Protein AF-A0A7C2FRS1-F1 (afdb_monomer)

Secondary structure (DSSP, 8-state):
-PPP--HHHHHHHHHHHHHHGGG-EEHHHHHHHHTSHHHHHHHHHHHHHTTS--EEEEE-TTS-EEEEE--SHHHHHHHHHHHHHHHHHHHHHHHHHHHHHHHHHHHSS-SSPPPPTTTTS-----

Organism: NCBI:txid540988

Nearest PDB structures (foldseek):
  5c8h-assembly1_A  TM=5.695E-01  e=7.398E-02  Homo sapiens
  2yr2-assembly1_A  TM=4.104E-0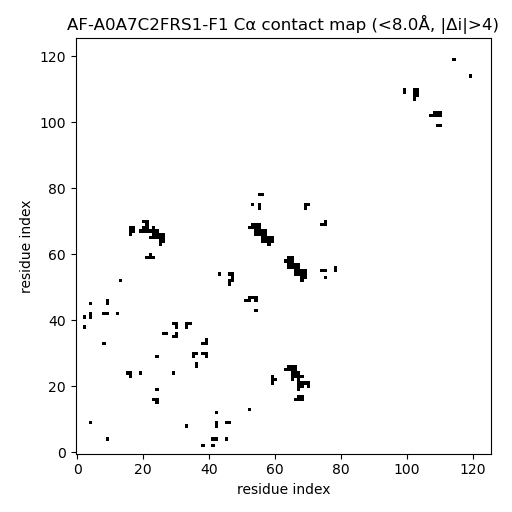1  e=4.996E-01  Sulfurisphaera tokodaii
  5e1z-assembly1_B  TM=4.053E-01  e=6.130E-01  Dehalococcoides mccartyi BTF08
  2fbh-assembly1_A  TM=3.808E-01  e=6.130E-01  Pseudomonas aeruginosa
  4aij-assembly1_B  TM=4.191E-01  e=2.749E+00  Yersinia pseudotuberculosis

Mean predicted aligned error: 7.7 Å

Foldseek 3Di:
DDDDDDVVNLVVQVVQQVVCAQQAAAQVRLQVVQVHNVRSVVSVVVCVVVVVALWAFDAHPVRGTHIHGDPDPVRSVVRVVVVVVVVVVVVVVVVVVVVQVVVCVPPVDGPDDDDPPPNPDDDDDD

Structure (mmCIF, N/CA/C/O backbone):
data_AF-A0A7C2FRS1-F1
#
_entry.id   AF-A0A7C2FRS1-F1
#
loop_
_atom_site.group_PDB
_atom_site.id
_atom_site.type_symbol
_atom_site.label_atom_id
_atom_site.label_alt_id
_atom_site.label_comp_id
_atom_site.label_asym_id
_atom_site.label_entity_id
_atom_site.label_seq_id
_atom_site.pdbx_PDB_ins_code
_atom_site.Cartn_x
_atom_site.Cartn_y
_atom_site.Cartn_z
_atom_site.occupancy
_atom_site.B_iso_or_equiv
_atom_site.auth_seq_id
_atom_site.auth_comp_id
_atom_site.auth_asym_id
_atom_site.auth_atom_id
_atom_site.pdbx_PDB_model_num
ATOM 1 N N . MET A 1 1 ? 2.226 -18.687 -5.343 1.00 54.72 1 MET A N 1
ATOM 2 C CA . MET A 1 1 ? 1.095 -18.997 -4.441 1.00 54.72 1 MET A CA 1
ATOM 3 C C . MET A 1 1 ? 0.353 -17.708 -4.107 1.00 54.72 1 MET A C 1
ATOM 5 O O . MET A 1 1 ? 0.986 -16.764 -3.637 1.00 54.72 1 MET A O 1
ATOM 9 N N . LYS A 1 2 ? -0.938 -17.621 -4.443 1.00 71.75 2 LYS A N 1
ATOM 10 C CA . LYS A 1 2 ? -1.804 -16.482 -4.101 1.00 71.75 2 LYS A CA 1
ATOM 11 C C . LYS A 1 2 ? -2.179 -16.623 -2.622 1.00 71.75 2 LYS A C 1
ATOM 13 O O . LYS A 1 2 ? -2.497 -17.726 -2.198 1.00 71.75 2 LYS A O 1
ATOM 18 N N . VAL A 1 3 ? -2.064 -15.557 -1.832 1.00 83.44 3 VAL A N 1
ATOM 19 C CA . VAL A 1 3 ? -2.518 -15.592 -0.433 1.00 83.44 3 VAL A CA 1
ATOM 20 C C . VAL A 1 3 ? -4.039 -15.480 -0.456 1.00 83.44 3 VAL A C 1
ATOM 22 O O . VAL A 1 3 ? -4.560 -14.493 -0.972 1.00 83.44 3 VAL A O 1
ATOM 25 N N . GLU A 1 4 ? -4.743 -16.488 0.051 1.00 88.81 4 GLU A N 1
ATOM 26 C CA . GLU A 1 4 ? -6.198 -16.433 0.200 1.00 88.81 4 GLU A CA 1
ATOM 27 C C . GLU A 1 4 ? -6.564 -15.677 1.478 1.00 88.81 4 GLU A C 1
ATOM 29 O O . GLU A 1 4 ? -6.102 -16.023 2.568 1.00 88.81 4 GLU A O 1
ATOM 34 N N . ILE A 1 5 ? -7.362 -14.619 1.324 1.00 94.38 5 ILE A N 1
ATOM 35 C CA . ILE A 1 5 ? -7.874 -13.787 2.416 1.00 94.38 5 ILE A CA 1
ATOM 36 C C . ILE A 1 5 ? -9.374 -14.048 2.538 1.00 94.38 5 ILE A C 1
ATOM 38 O O . ILE A 1 5 ? -10.126 -13.804 1.590 1.00 94.38 5 ILE A O 1
ATOM 42 N N . SER A 1 6 ? -9.794 -14.572 3.687 1.00 95.25 6 SER A N 1
ATOM 43 C CA . SER A 1 6 ? -11.197 -14.864 3.982 1.00 95.25 6 SER A CA 1
ATOM 44 C C . SER A 1 6 ? -11.947 -13.608 4.438 1.00 95.25 6 SER A C 1
ATOM 46 O O . SER A 1 6 ? -11.339 -12.620 4.851 1.00 95.25 6 SER A O 1
ATOM 48 N N . GLU A 1 7 ? -13.284 -13.637 4.425 1.00 95.81 7 GLU A N 1
ATOM 49 C CA . GLU A 1 7 ? -14.070 -12.563 5.053 1.00 95.81 7 GLU A CA 1
ATOM 50 C C . GLU A 1 7 ? -13.803 -12.442 6.557 1.00 95.81 7 GLU A C 1
ATOM 52 O O . GLU A 1 7 ? -13.818 -11.333 7.087 1.00 95.81 7 GLU A O 1
ATOM 57 N N . GLY A 1 8 ? -13.531 -13.561 7.238 1.00 96.25 8 GLY A N 1
ATOM 58 C CA . GLY A 1 8 ? -13.189 -13.566 8.660 1.00 96.25 8 GLY A CA 1
ATOM 59 C C . GLY A 1 8 ? -11.908 -12.781 8.942 1.00 96.25 8 GLY A C 1
ATOM 60 O O . GLY A 1 8 ? -11.886 -11.969 9.864 1.00 96.25 8 GLY A O 1
ATOM 61 N N . ASP A 1 9 ? -10.884 -12.940 8.096 1.00 96.00 9 ASP A N 1
ATOM 62 C CA . ASP A 1 9 ? -9.642 -12.160 8.192 1.00 96.00 9 ASP A CA 1
ATOM 63 C C . ASP A 1 9 ? -9.914 -10.656 8.036 1.00 96.00 9 ASP A C 1
ATOM 65 O O . ASP A 1 9 ? -9.378 -9.842 8.787 1.00 96.00 9 ASP A O 1
ATOM 69 N N . LEU A 1 10 ? -10.765 -10.281 7.071 1.00 97.06 10 LEU A N 1
ATOM 70 C CA . LEU A 1 10 ? -11.107 -8.881 6.806 1.00 97.06 10 LEU A CA 1
ATOM 71 C C . LEU A 1 10 ? -11.893 -8.257 7.962 1.00 97.06 10 LEU A C 1
ATOM 73 O O . LEU A 1 10 ? -11.589 -7.130 8.348 1.00 97.06 10 LEU A O 1
ATOM 77 N N . ARG A 1 11 ? -12.865 -8.980 8.537 1.00 97.31 11 ARG A N 1
ATOM 78 C CA . ARG A 1 11 ? -13.632 -8.514 9.705 1.00 97.31 11 ARG A CA 1
ATOM 79 C C . ARG A 1 11 ? -12.728 -8.334 10.921 1.00 97.31 11 ARG A C 1
ATOM 81 O O . ARG A 1 11 ? -12.722 -7.256 11.504 1.00 97.31 11 ARG A O 1
ATOM 88 N N . ALA A 1 12 ? -11.897 -9.328 11.234 1.00 96.88 12 ALA A N 1
ATOM 89 C CA . ALA A 1 12 ? -10.969 -9.251 12.360 1.00 96.88 12 ALA A CA 1
ATOM 90 C C . ALA A 1 12 ? -9.964 -8.094 12.208 1.00 96.88 12 ALA A C 1
ATOM 92 O O . ALA A 1 12 ? -9.663 -7.389 13.171 1.00 96.88 12 ALA A O 1
ATOM 93 N N . ALA A 1 13 ? -9.457 -7.866 10.992 1.00 96.94 13 ALA A N 1
ATOM 94 C CA . ALA A 1 13 ? -8.566 -6.746 10.710 1.00 96.94 13 ALA A CA 1
ATOM 95 C C . ALA A 1 13 ? -9.274 -5.390 10.828 1.00 96.94 13 ALA A C 1
ATOM 97 O O . ALA A 1 13 ? -8.719 -4.464 11.416 1.00 96.94 13 ALA A O 1
ATOM 98 N N . ALA A 1 14 ? -10.495 -5.274 10.302 1.00 96.81 14 ALA A N 1
ATOM 99 C CA . ALA A 1 14 ? -11.298 -4.061 10.405 1.00 96.81 14 ALA A CA 1
ATOM 100 C C . ALA A 1 14 ? -11.598 -3.705 11.869 1.00 96.81 14 ALA A C 1
ATOM 102 O O . ALA A 1 14 ? -11.361 -2.573 12.283 1.00 96.81 14 ALA A O 1
ATOM 103 N N . GLU A 1 15 ? -12.038 -4.679 12.668 1.00 96.94 15 GLU A N 1
ATOM 104 C CA . GLU A 1 15 ? -12.292 -4.505 14.102 1.00 96.94 15 GLU A CA 1
ATOM 105 C C . GLU A 1 15 ? -11.037 -4.058 14.856 1.00 96.94 15 GLU A C 1
ATOM 107 O O . GLU A 1 15 ? -11.095 -3.130 15.665 1.00 96.94 15 GLU A O 1
ATOM 112 N N . LEU A 1 16 ? -9.885 -4.672 14.568 1.00 96.56 16 LEU A N 1
ATOM 113 C CA . LEU A 1 16 ? -8.615 -4.291 15.179 1.00 96.56 16 LEU A CA 1
ATOM 114 C C . LEU A 1 16 ? -8.241 -2.836 14.866 1.00 96.56 16 LEU A C 1
ATOM 116 O O . LEU A 1 16 ? -7.869 -2.094 15.776 1.00 96.56 16 LEU A O 1
ATOM 120 N N . LEU A 1 17 ? -8.330 -2.435 13.596 1.00 96.12 17 LEU A N 1
ATOM 121 C CA . LEU A 1 17 ? -7.989 -1.081 13.158 1.00 96.12 17 LEU A CA 1
ATOM 122 C C . LEU A 1 17 ? -8.929 -0.042 13.781 1.00 96.12 17 LEU A C 1
ATOM 124 O O . LEU A 1 17 ? -8.463 0.967 14.306 1.00 96.12 17 LEU A O 1
ATOM 128 N N . LEU A 1 18 ? -10.237 -0.316 13.789 1.00 95.56 18 LEU A N 1
ATOM 129 C CA . LEU A 1 18 ? -11.236 0.558 14.407 1.00 95.56 18 LEU A CA 1
ATOM 130 C C . LEU A 1 18 ? -11.022 0.687 15.919 1.00 95.56 18 LEU A C 1
ATOM 132 O O . LEU A 1 18 ? -11.131 1.782 16.462 1.00 95.56 18 LEU A O 1
ATOM 136 N N . LYS A 1 19 ? -10.651 -0.405 16.600 1.00 95.62 19 LYS A N 1
ATOM 137 C CA . LYS A 1 19 ? -10.354 -0.393 18.039 1.00 95.62 19 LYS A CA 1
ATOM 138 C C . LYS A 1 19 ? -9.124 0.450 18.384 1.00 95.62 19 LYS A C 1
ATOM 140 O O . LYS A 1 19 ? -9.054 0.989 19.486 1.00 95.62 19 LYS A O 1
ATOM 145 N N . ARG A 1 20 ? -8.136 0.531 17.487 1.00 93.19 20 ARG A N 1
ATOM 146 C CA . ARG A 1 20 ? -6.912 1.317 17.709 1.00 93.19 20 ARG A CA 1
ATOM 147 C C . ARG A 1 20 ? -7.067 2.796 17.369 1.00 93.19 20 ARG A C 1
ATOM 149 O O . ARG A 1 20 ? -6.374 3.609 17.977 1.00 93.19 20 ARG A O 1
ATOM 156 N N . GLY A 1 21 ? -7.963 3.142 16.445 1.00 89.31 21 GLY A N 1
ATOM 157 C CA . GLY A 1 21 ? -8.219 4.529 16.058 1.00 89.31 21 GLY A CA 1
ATOM 158 C C . GLY A 1 21 ? -6.949 5.237 15.574 1.00 89.31 21 GLY A C 1
ATOM 159 O O . GLY A 1 21 ? -6.183 4.675 14.790 1.00 89.31 21 GLY A O 1
ATOM 160 N N . GLU A 1 22 ? -6.712 6.449 16.081 1.00 87.19 22 GLU A N 1
ATOM 161 C CA . GLU A 1 22 ? -5.599 7.324 15.674 1.00 87.19 22 GLU A CA 1
ATOM 162 C C . GLU A 1 22 ? -4.207 6.739 15.967 1.00 87.19 22 GLU A C 1
ATOM 164 O O . GLU A 1 22 ? -3.251 7.038 15.256 1.00 87.19 22 GLU A O 1
ATOM 169 N N . TRP A 1 23 ? -4.081 5.868 16.975 1.00 91.38 23 TRP A N 1
ATOM 170 C CA . TRP A 1 23 ? -2.808 5.212 17.300 1.00 91.38 23 TRP A CA 1
ATOM 171 C C . TRP A 1 23 ? -2.402 4.150 16.276 1.00 91.38 23 TRP A C 1
ATOM 173 O O . TRP A 1 23 ? -1.222 3.815 16.178 1.00 91.38 23 TRP A O 1
ATOM 183 N N . GLY A 1 24 ? -3.369 3.609 15.531 1.00 93.81 24 GLY A N 1
ATOM 184 C CA . GLY A 1 24 ? -3.141 2.548 14.562 1.00 93.81 24 GLY A CA 1
ATOM 185 C C . GLY A 1 24 ? -2.582 1.249 15.150 1.00 93.81 24 GLY A C 1
ATOM 186 O O . GLY A 1 24 ? -2.527 1.018 16.360 1.00 93.81 24 GLY A O 1
ATOM 187 N N . VAL A 1 25 ? -2.202 0.352 14.249 1.00 95.75 25 VAL A N 1
ATOM 188 C CA . VAL A 1 25 ? -1.550 -0.921 14.549 1.00 95.75 25 VAL A CA 1
ATOM 189 C C . VAL A 1 25 ? -0.165 -0.887 13.925 1.00 95.75 25 VAL A C 1
ATOM 191 O O . VAL A 1 25 ? -0.047 -0.772 12.703 1.00 95.75 25 VAL A O 1
ATOM 194 N N . ALA A 1 26 ? 0.878 -1.025 14.741 1.00 94.19 26 ALA A N 1
ATOM 195 C CA . ALA A 1 26 ? 2.236 -1.175 14.240 1.00 94.19 26 ALA A CA 1
ATOM 196 C C . ALA A 1 26 ? 2.321 -2.364 13.284 1.00 94.19 26 ALA A C 1
ATOM 198 O O . ALA A 1 26 ? 1.701 -3.412 13.498 1.00 94.19 26 ALA A O 1
ATOM 199 N N . ARG A 1 27 ? 3.117 -2.222 12.227 1.00 91.38 27 ARG A N 1
ATOM 200 C CA . ARG A 1 27 ? 3.215 -3.258 11.201 1.00 91.38 27 ARG A CA 1
ATOM 201 C C . ARG A 1 27 ? 3.637 -4.609 11.782 1.00 91.38 2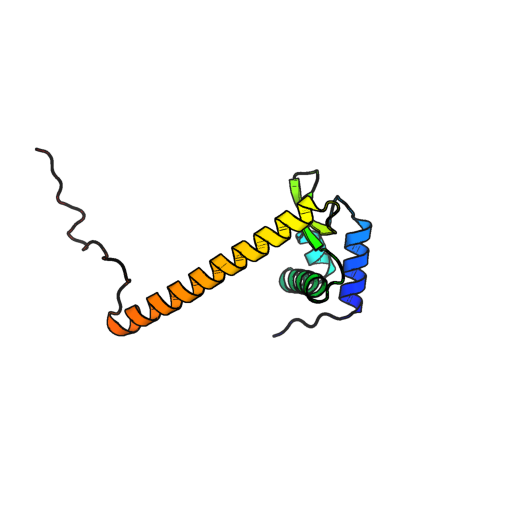7 ARG A C 1
ATOM 203 O O . ARG A 1 27 ? 2.964 -5.600 11.525 1.00 91.38 27 ARG A O 1
ATOM 210 N N . ALA A 1 28 ? 4.651 -4.638 12.647 1.00 89.94 28 ALA A N 1
ATOM 211 C CA . ALA A 1 28 ? 5.108 -5.860 13.316 1.00 89.94 28 ALA A CA 1
ATOM 212 C C . ALA A 1 28 ? 4.010 -6.538 14.164 1.00 89.94 28 ALA A C 1
ATOM 214 O O . ALA A 1 28 ? 3.903 -7.767 14.193 1.00 89.94 28 ALA A O 1
ATOM 215 N N . ASP A 1 29 ? 3.150 -5.753 14.817 1.00 91.94 29 ASP A N 1
ATOM 216 C CA . ASP A 1 29 ? 2.022 -6.287 15.582 1.00 91.94 29 ASP A CA 1
ATOM 217 C C . ASP A 1 29 ? 0.957 -6.891 14.672 1.00 91.94 29 ASP A C 1
ATOM 219 O O . ASP A 1 29 ? 0.439 -7.976 14.949 1.00 91.94 29 ASP A O 1
ATOM 223 N N . PHE A 1 30 ? 0.675 -6.220 13.555 1.00 92.94 30 PHE A N 1
ATOM 224 C CA . PHE A 1 30 ? -0.243 -6.723 12.543 1.00 92.94 30 PHE A CA 1
ATOM 225 C C . PHE A 1 30 ? 0.270 -8.038 11.938 1.00 92.94 30 PHE A C 1
ATOM 227 O O . PHE A 1 30 ? -0.476 -9.003 11.775 1.00 92.94 30 PHE A O 1
ATOM 234 N N . GLU A 1 31 ? 1.568 -8.114 11.655 1.00 92.38 31 GLU A N 1
ATOM 235 C CA . GLU A 1 31 ? 2.223 -9.318 11.149 1.00 92.38 31 GLU A CA 1
ATOM 236 C C . GLU A 1 31 ? 2.102 -10.488 12.115 1.00 92.38 31 GLU A C 1
ATOM 238 O O . GLU A 1 31 ? 1.707 -11.583 11.710 1.00 92.38 31 GLU A O 1
ATOM 243 N N . ARG A 1 32 ? 2.386 -10.254 13.398 1.00 92.06 32 ARG A N 1
ATOM 244 C CA . ARG A 1 32 ? 2.239 -11.264 14.445 1.00 92.06 32 ARG A CA 1
ATOM 245 C C . ARG A 1 32 ? 0.801 -11.776 14.539 1.00 92.06 32 ARG A C 1
ATOM 247 O O . ARG A 1 32 ? 0.602 -12.974 14.710 1.00 92.06 32 ARG A O 1
ATOM 254 N N . GLN A 1 33 ? -0.189 -10.895 14.397 1.00 92.81 33 GLN A N 1
ATOM 255 C CA . GLN A 1 33 ? -1.600 -11.268 14.492 1.00 92.81 33 GLN A CA 1
ATOM 256 C C . GLN A 1 33 ? -2.100 -12.072 13.284 1.00 92.81 33 GLN A C 1
ATOM 258 O O . GLN A 1 33 ? -2.897 -12.991 13.453 1.00 92.81 33 GLN A O 1
ATOM 263 N N . PHE A 1 34 ? -1.634 -11.754 12.075 1.00 93.06 34 PHE A N 1
ATOM 264 C CA . PHE A 1 34 ? -2.151 -12.346 10.835 1.00 93.06 34 PHE A CA 1
ATOM 265 C C . PHE A 1 34 ? -1.180 -13.314 10.149 1.00 93.06 34 PHE A C 1
ATOM 267 O O . PHE A 1 34 ? -1.388 -13.664 8.990 1.00 93.06 34 PHE A O 1
ATOM 274 N N . GLY A 1 35 ? -0.137 -13.778 10.841 1.00 89.56 35 GLY A N 1
ATOM 275 C CA . GLY A 1 35 ? 0.756 -14.828 10.338 1.00 89.56 35 GLY A CA 1
ATOM 276 C C . GLY A 1 35 ? 1.782 -14.353 9.303 1.00 89.56 35 GLY A C 1
ATOM 277 O O . GLY A 1 35 ? 2.162 -15.117 8.415 1.00 89.56 35 GLY A O 1
ATOM 278 N N . GLY A 1 36 ? 2.225 -13.097 9.407 1.00 91.75 36 GLY A N 1
ATOM 279 C CA . GLY A 1 36 ? 3.398 -12.553 8.720 1.00 91.75 36 GLY A CA 1
ATOM 280 C C . GLY A 1 36 ? 3.130 -11.407 7.737 1.00 91.75 36 GLY A C 1
ATOM 281 O O . GLY A 1 36 ? 2.018 -11.203 7.249 1.00 91.75 36 GLY A O 1
ATOM 282 N N . ASP A 1 37 ? 4.205 -10.697 7.387 1.00 90.81 37 ASP A N 1
ATOM 283 C CA . ASP A 1 37 ? 4.253 -9.507 6.516 1.00 90.81 37 ASP A CA 1
ATOM 284 C C . ASP A 1 37 ? 3.503 -9.659 5.190 1.00 90.81 37 ASP A C 1
ATOM 286 O O . ASP A 1 37 ? 2.659 -8.841 4.816 1.00 90.81 37 ASP A O 1
ATOM 290 N N . ARG A 1 38 ? 3.742 -10.762 4.472 1.00 91.94 38 ARG A N 1
ATOM 291 C CA . ARG A 1 38 ? 3.077 -11.006 3.186 1.00 91.94 38 ARG A CA 1
ATOM 292 C C . ARG A 1 38 ? 1.557 -11.082 3.328 1.00 91.94 38 ARG A C 1
ATOM 294 O O . ARG A 1 38 ? 0.850 -10.557 2.468 1.00 91.94 38 ARG A O 1
ATOM 301 N N . ARG A 1 39 ? 1.066 -11.747 4.376 1.00 93.50 39 ARG A N 1
ATOM 302 C CA . ARG A 1 39 ? -0.369 -11.908 4.626 1.00 93.50 39 ARG A CA 1
ATOM 303 C C . ARG A 1 39 ? -0.969 -10.613 5.163 1.00 93.50 39 ARG A C 1
ATOM 305 O O . ARG A 1 39 ? -2.002 -10.194 4.652 1.00 93.50 39 ARG A O 1
ATOM 312 N N . GLY A 1 40 ? -0.271 -9.924 6.065 1.00 93.62 40 GLY A N 1
ATOM 313 C CA . GLY A 1 40 ? -0.679 -8.620 6.580 1.00 93.62 40 GLY A CA 1
ATOM 314 C C . GLY A 1 40 ? -0.898 -7.585 5.471 1.00 93.62 40 GLY A C 1
ATOM 315 O O . GLY A 1 40 ? -1.976 -6.999 5.360 1.00 93.62 40 GLY A O 1
ATOM 316 N N . ARG A 1 41 ? 0.072 -7.447 4.556 1.00 92.69 41 ARG A N 1
ATOM 317 C CA . ARG A 1 41 ? -0.068 -6.575 3.377 1.00 92.69 41 ARG A CA 1
ATOM 318 C C . ARG A 1 41 ? -1.215 -6.983 2.458 1.00 92.69 41 ARG A C 1
ATOM 320 O O . ARG A 1 41 ? -1.895 -6.112 1.922 1.00 92.69 41 ARG A O 1
ATOM 327 N N . ALA A 1 42 ? -1.428 -8.285 2.258 1.00 94.75 42 ALA A N 1
ATOM 328 C CA . ALA A 1 42 ? -2.529 -8.778 1.434 1.00 94.75 42 ALA A CA 1
ATOM 329 C C . ALA A 1 42 ? -3.897 -8.416 2.035 1.00 94.75 42 ALA A C 1
ATOM 331 O O . ALA A 1 42 ? -4.779 -7.990 1.295 1.00 94.75 42 ALA A O 1
ATOM 332 N N . ILE A 1 43 ? -4.054 -8.503 3.360 1.00 96.19 43 ILE A N 1
ATOM 333 C CA . ILE A 1 43 ? -5.276 -8.077 4.060 1.00 96.19 43 ILE A CA 1
ATOM 334 C C . ILE A 1 43 ? -5.512 -6.576 3.864 1.00 96.19 43 ILE A C 1
ATOM 336 O O . ILE A 1 43 ? -6.596 -6.182 3.443 1.00 96.19 43 ILE A O 1
ATOM 340 N N . MET A 1 44 ? -4.492 -5.741 4.093 1.00 95.25 44 MET A N 1
ATOM 341 C CA . MET A 1 44 ? -4.593 -4.287 3.896 1.00 95.25 44 MET A CA 1
ATOM 342 C C . MET A 1 44 ? -4.963 -3.914 2.460 1.00 95.25 44 MET A C 1
ATOM 344 O O . MET A 1 44 ? -5.818 -3.059 2.226 1.00 95.25 44 MET A O 1
ATOM 348 N N . ALA A 1 45 ? -4.333 -4.571 1.485 1.00 93.88 45 ALA A N 1
ATOM 349 C CA . ALA A 1 45 ? -4.642 -4.371 0.078 1.00 93.88 45 ALA A CA 1
ATOM 350 C C . ALA A 1 45 ? -6.089 -4.766 -0.242 1.00 93.88 45 ALA A C 1
ATOM 352 O O . ALA A 1 45 ? -6.768 -4.042 -0.965 1.00 93.88 45 ALA A O 1
ATOM 353 N N . GLU A 1 46 ? -6.576 -5.876 0.312 1.00 96.50 46 GLU A N 1
ATOM 354 C CA . GLU A 1 46 ? -7.927 -6.365 0.047 1.00 96.50 46 GLU A CA 1
ATOM 355 C C . GLU A 1 46 ? -9.003 -5.488 0.712 1.00 96.50 46 GLU A C 1
ATOM 357 O O . GLU A 1 46 ? -10.022 -5.212 0.077 1.00 96.50 46 GLU A O 1
ATOM 362 N N . LEU A 1 47 ? -8.752 -4.958 1.919 1.00 96.56 47 LEU A N 1
ATOM 363 C CA . LEU A 1 47 ? -9.618 -3.959 2.566 1.00 96.56 47 LEU A CA 1
ATOM 364 C C . LEU A 1 47 ? -9.806 -2.720 1.679 1.00 96.56 47 LEU A C 1
ATOM 366 O O . LEU A 1 47 ? -10.937 -2.278 1.470 1.00 96.56 47 LEU A O 1
ATOM 370 N N . ARG A 1 48 ? -8.711 -2.194 1.113 1.00 95.19 48 ARG A N 1
ATOM 371 C CA . ARG A 1 48 ? -8.740 -1.037 0.200 1.00 95.19 48 ARG A CA 1
ATOM 372 C C . ARG A 1 48 ? -9.424 -1.374 -1.118 1.00 95.19 48 ARG A C 1
ATOM 374 O O . ARG A 1 48 ? -10.305 -0.649 -1.563 1.00 95.19 48 ARG A O 1
ATOM 381 N N . LYS A 1 49 ? -9.035 -2.490 -1.736 1.00 94.25 49 LYS A N 1
ATOM 382 C CA . LYS A 1 49 ? -9.538 -2.927 -3.043 1.00 94.25 49 LYS A CA 1
ATOM 383 C C . LYS A 1 49 ? -11.050 -3.143 -3.036 1.00 94.25 49 LYS A C 1
ATOM 385 O O . LYS A 1 49 ? -11.703 -2.840 -4.028 1.00 94.25 49 LYS A O 1
ATOM 390 N N . ARG A 1 50 ? -11.597 -3.674 -1.939 1.00 96.00 50 ARG A N 1
ATOM 391 C CA . ARG A 1 50 ? -13.041 -3.894 -1.772 1.00 96.00 50 ARG A CA 1
ATOM 392 C C . ARG A 1 50 ? -13.794 -2.670 -1.244 1.00 96.00 50 ARG A C 1
ATOM 394 O O . ARG A 1 50 ? -15.009 -2.745 -1.121 1.00 96.00 50 ARG A O 1
ATOM 401 N N . GLY A 1 51 ? -13.103 -1.576 -0.917 1.00 94.88 51 GLY A N 1
ATOM 402 C CA . GLY A 1 51 ? -13.729 -0.379 -0.353 1.00 94.88 51 GLY A CA 1
ATOM 403 C C . GLY A 1 51 ? -14.334 -0.596 1.038 1.00 94.88 51 GLY A C 1
ATOM 404 O O . GLY A 1 51 ? -15.337 0.027 1.360 1.00 94.88 51 GLY A O 1
ATOM 405 N N . ILE A 1 52 ? -13.757 -1.490 1.850 1.00 96.25 52 ILE A N 1
ATOM 406 C CA . ILE A 1 52 ? -14.288 -1.827 3.183 1.00 96.25 52 ILE A CA 1
ATOM 407 C C . ILE A 1 52 ? -13.943 -0.737 4.204 1.00 96.25 52 ILE A C 1
ATOM 409 O O . ILE A 1 52 ? -14.793 -0.345 4.997 1.00 96.25 52 ILE A O 1
ATOM 413 N N . LEU A 1 53 ? -12.699 -0.248 4.191 1.00 94.75 53 LEU A N 1
ATOM 414 C CA . LEU A 1 53 ? -12.220 0.811 5.083 1.00 94.75 53 LEU A CA 1
ATOM 415 C C . LEU A 1 53 ? -11.188 1.701 4.369 1.00 94.75 53 LEU A C 1
ATOM 417 O O . LEU A 1 53 ? -10.382 1.181 3.586 1.00 94.75 53 LEU A O 1
ATOM 421 N N . PRO A 1 54 ? -11.137 3.014 4.674 1.00 94.56 54 PRO A N 1
ATOM 422 C CA . PRO A 1 54 ? -10.103 3.923 4.183 1.00 94.56 54 PRO A CA 1
ATOM 423 C C . PRO A 1 54 ? -8.801 3.727 4.975 1.00 94.56 54 PRO A C 1
ATOM 425 O O . PRO A 1 54 ? -8.371 4.586 5.742 1.00 94.56 54 PRO A O 1
ATOM 428 N N . VAL A 1 55 ? -8.188 2.551 4.834 1.00 95.62 55 VAL A N 1
ATOM 429 C CA . VAL A 1 55 ? -6.970 2.201 5.571 1.00 95.62 55 VAL A CA 1
ATOM 430 C C . VAL A 1 55 ? -5.749 2.840 4.925 1.00 95.62 55 VAL A C 1
ATOM 432 O O . VAL A 1 55 ? -5.495 2.636 3.735 1.00 95.62 55 VAL A O 1
ATOM 435 N N . VAL A 1 56 ? -4.937 3.524 5.719 1.00 95.12 56 VAL A N 1
ATOM 436 C CA . VAL A 1 56 ? -3.715 4.216 5.297 1.00 95.12 56 VAL A CA 1
ATOM 437 C C . VAL A 1 56 ? -2.487 3.640 6.002 1.00 95.12 56 VAL A C 1
ATOM 439 O O . VAL A 1 56 ? -2.604 2.851 6.942 1.00 95.12 56 VAL A O 1
ATOM 442 N N . VAL A 1 57 ? -1.307 3.982 5.486 1.00 93.38 57 VAL A N 1
ATOM 443 C CA . VAL A 1 57 ? -0.040 3.854 6.217 1.00 93.38 57 VAL A CA 1
ATOM 444 C C . VAL A 1 57 ? 0.339 5.258 6.658 1.00 93.38 57 VAL A C 1
ATOM 446 O O . VAL A 1 57 ? 0.375 6.151 5.812 1.00 93.38 57 VAL A O 1
ATOM 449 N N . ALA A 1 58 ? 0.560 5.446 7.952 1.00 91.81 58 ALA A N 1
ATOM 450 C CA . ALA A 1 58 ? 0.832 6.748 8.547 1.00 91.81 58 ALA A CA 1
ATOM 451 C C . ALA A 1 58 ? 1.765 6.601 9.751 1.00 91.81 58 ALA A C 1
ATOM 453 O O . ALA A 1 58 ? 2.011 5.488 10.213 1.00 91.81 58 ALA A O 1
ATOM 454 N N . GLU A 1 59 ? 2.255 7.722 10.267 1.00 90.00 59 GLU A N 1
ATOM 455 C CA . GLU A 1 59 ? 2.935 7.770 11.559 1.00 90.00 59 GLU A CA 1
ATOM 456 C C . GLU A 1 59 ? 1.907 7.970 12.679 1.00 90.00 59 GLU A C 1
ATOM 458 O O . GLU A 1 59 ? 0.972 8.766 12.550 1.00 90.00 59 GLU A O 1
ATOM 463 N N . ASN A 1 60 ? 2.055 7.228 13.775 1.00 89.50 60 ASN A N 1
ATOM 464 C CA . ASN A 1 60 ? 1.255 7.434 14.981 1.00 89.50 60 ASN A CA 1
ATOM 465 C C . ASN A 1 60 ? 1.786 8.644 15.793 1.00 89.50 60 ASN A C 1
ATOM 467 O O . ASN A 1 60 ? 2.843 9.191 15.476 1.00 89.50 60 ASN A O 1
ATOM 471 N N . PRO A 1 61 ? 1.117 9.057 16.888 1.00 87.06 61 PRO A N 1
ATOM 472 C CA . PRO A 1 61 ? 1.593 10.161 17.731 1.00 87.06 61 PRO A CA 1
ATOM 473 C C . PRO A 1 61 ? 2.979 9.966 18.373 1.00 87.06 61 PRO A C 1
ATOM 475 O O . PRO A 1 61 ? 3.570 10.938 18.834 1.00 87.06 61 PRO A O 1
ATOM 478 N N . ALA A 1 62 ? 3.489 8.731 18.432 1.00 88.69 62 ALA A N 1
ATOM 479 C CA . ALA A 1 62 ? 4.834 8.414 18.912 1.00 88.69 62 ALA A CA 1
ATOM 480 C C . ALA A 1 62 ? 5.899 8.419 17.793 1.00 88.69 62 ALA A C 1
ATOM 482 O O . ALA A 1 62 ? 7.084 8.296 18.096 1.00 88.69 62 ALA A O 1
ATOM 483 N N . GLY A 1 63 ? 5.498 8.601 16.529 1.00 89.31 63 GLY A N 1
ATOM 484 C CA . GLY A 1 63 ? 6.377 8.603 15.356 1.00 89.31 63 GLY A CA 1
ATOM 485 C C . GLY A 1 63 ? 6.603 7.229 14.715 1.00 89.31 63 GLY A C 1
ATOM 486 O O . GLY A 1 63 ? 7.467 7.101 13.851 1.00 89.31 63 GLY A O 1
ATOM 487 N N . ASP A 1 64 ? 5.856 6.194 15.110 1.00 89.56 64 ASP A N 1
ATOM 488 C CA . ASP A 1 64 ? 5.984 4.854 14.525 1.00 89.56 64 ASP A CA 1
ATOM 489 C C . ASP A 1 64 ? 5.108 4.694 13.275 1.00 89.56 64 ASP A C 1
ATOM 491 O O . ASP A 1 64 ? 3.951 5.120 13.262 1.00 89.56 64 ASP A O 1
ATOM 495 N N . GLU A 1 65 ? 5.608 3.982 12.257 1.00 91.06 65 GLU A N 1
ATOM 496 C CA . GLU A 1 65 ? 4.810 3.589 11.087 1.00 91.06 65 GLU A CA 1
ATOM 497 C C . GLU A 1 65 ? 3.731 2.556 11.4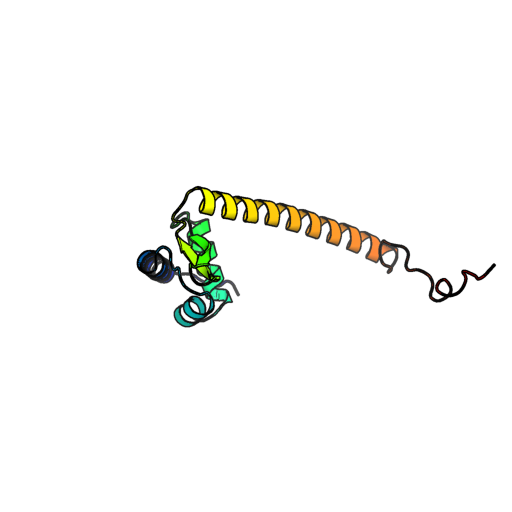73 1.00 91.06 65 GLU A C 1
ATOM 499 O O . GLU A 1 65 ? 4.019 1.444 11.939 1.00 91.06 65 GLU A O 1
ATOM 504 N N . VAL A 1 66 ? 2.468 2.900 11.223 1.00 95.06 66 VAL A N 1
ATOM 505 C CA . VAL A 1 66 ? 1.293 2.093 11.564 1.00 95.06 66 VAL A CA 1
ATOM 506 C C . VAL A 1 66 ? 0.317 1.953 10.397 1.00 95.06 66 VAL A C 1
ATOM 508 O O . VAL A 1 66 ? 0.224 2.796 9.502 1.00 95.06 66 VAL A O 1
ATOM 511 N N . TYR A 1 67 ? -0.481 0.888 10.441 1.00 95.56 67 TYR A N 1
ATOM 512 C CA . TYR A 1 67 ? -1.740 0.809 9.708 1.00 95.56 67 TYR A CA 1
ATOM 513 C C . TYR A 1 67 ? -2.857 1.421 10.551 1.00 95.56 67 TYR A C 1
ATOM 515 O O . TYR A 1 67 ? -3.080 0.994 11.684 1.00 95.56 67 TYR A O 1
ATOM 523 N N . LYS A 1 68 ? -3.606 2.376 9.999 1.00 95.38 68 LYS A N 1
ATOM 524 C CA . LYS A 1 68 ? -4.788 2.953 10.660 1.00 95.38 68 LYS A CA 1
ATOM 525 C C . LYS A 1 68 ? -5.899 3.250 9.668 1.00 95.38 68 LYS A C 1
ATOM 527 O O . LYS A 1 68 ? -5.673 3.314 8.460 1.00 95.38 68 LYS A O 1
ATOM 532 N N . VAL A 1 69 ? -7.112 3.414 10.184 1.00 95.69 69 VAL A N 1
ATOM 533 C CA . VAL A 1 69 ? -8.197 4.047 9.429 1.00 95.69 69 VAL A CA 1
ATOM 534 C C . VAL A 1 69 ? -7.915 5.546 9.416 1.00 95.69 69 VAL A C 1
ATOM 536 O O . VAL A 1 69 ? -7.602 6.099 10.469 1.00 95.69 69 VAL A O 1
ATOM 539 N N . ALA A 1 70 ? -7.979 6.179 8.244 1.00 94.00 70 ALA A N 1
ATOM 540 C CA . ALA A 1 70 ? -7.787 7.622 8.149 1.00 94.00 70 ALA A CA 1
ATOM 541 C C . ALA A 1 70 ? -8.822 8.356 9.014 1.00 94.00 70 ALA A C 1
ATOM 543 O O . ALA A 1 70 ? -10.021 8.093 8.890 1.00 94.00 70 ALA A O 1
ATOM 544 N N . ASP A 1 71 ? -8.351 9.254 9.879 1.00 90.62 71 ASP A N 1
ATOM 545 C CA . ASP A 1 71 ? -9.208 10.069 10.754 1.00 90.62 71 ASP A CA 1
ATOM 546 C C . ASP A 1 71 ? -9.596 11.406 10.103 1.00 90.62 71 ASP A C 1
ATOM 548 O O . ASP A 1 71 ? -10.660 11.959 10.386 1.00 90.62 71 ASP A O 1
ATOM 552 N N . LYS A 1 72 ? -8.752 11.892 9.187 1.00 91.62 72 LYS A N 1
ATOM 553 C CA . LYS A 1 72 ? -8.872 13.173 8.490 1.00 91.62 72 LYS A CA 1
ATOM 554 C C . LYS A 1 72 ? -8.874 12.985 6.981 1.00 91.62 72 LYS A C 1
ATOM 556 O O . LYS A 1 72 ? -8.206 12.104 6.430 1.00 91.62 72 LYS A O 1
ATOM 561 N N . GLU A 1 73 ? -9.592 13.864 6.289 1.00 93.75 73 GLU A N 1
ATOM 562 C CA . GLU A 1 73 ? -9.655 13.830 4.830 1.00 93.75 73 GLU A CA 1
ATOM 563 C C . GLU A 1 73 ? -8.289 14.143 4.201 1.00 93.75 73 GLU A C 1
ATOM 565 O O . GLU A 1 73 ? -7.920 13.545 3.190 1.00 93.75 73 GLU A O 1
ATOM 570 N N . GLU A 1 74 ? -7.505 15.028 4.816 1.00 92.88 74 GLU A N 1
ATOM 571 C CA . GLU A 1 74 ? -6.159 15.381 4.366 1.00 92.88 74 GLU A CA 1
ATOM 572 C C . GLU A 1 74 ? -5.222 14.170 4.382 1.00 92.88 74 GLU A C 1
ATOM 574 O O . GLU A 1 74 ? -4.488 13.948 3.418 1.00 92.88 74 GLU A O 1
ATOM 579 N N . GLU A 1 75 ? -5.289 13.350 5.434 1.00 91.19 75 GLU A N 1
ATOM 580 C CA . GLU A 1 75 ? -4.510 12.115 5.560 1.00 91.19 75 GLU A CA 1
ATOM 581 C C . GLU A 1 75 ? -4.887 11.117 4.459 1.00 91.19 75 GLU A C 1
ATOM 583 O O . GLU A 1 75 ? -4.022 10.585 3.755 1.00 91.19 75 GLU A O 1
ATOM 588 N N . PHE A 1 76 ? -6.190 10.909 4.251 1.00 94.38 76 PHE A N 1
ATOM 589 C CA . PHE A 1 76 ? -6.683 10.063 3.168 1.00 94.38 76 PHE A CA 1
ATOM 590 C C . PHE A 1 76 ? -6.215 10.563 1.793 1.00 94.38 76 PHE A C 1
ATOM 592 O O . PHE A 1 76 ? -5.728 9.776 0.974 1.00 94.38 76 PHE A O 1
ATOM 599 N N . ARG A 1 77 ? -6.332 11.871 1.528 1.00 96.25 77 ARG A N 1
ATOM 600 C CA . ARG A 1 77 ? -5.918 12.488 0.261 1.00 96.25 77 ARG A CA 1
ATOM 601 C C . ARG A 1 77 ? -4.412 12.362 0.041 1.00 96.25 77 ARG A C 1
ATOM 603 O O . ARG A 1 77 ? -4.008 12.030 -1.074 1.00 96.25 77 ARG A O 1
ATOM 610 N N . ALA A 1 78 ? -3.600 12.559 1.079 1.00 93.69 78 ALA A N 1
ATOM 611 C CA . ALA A 1 78 ? -2.150 12.393 1.017 1.00 93.69 78 ALA A CA 1
ATOM 612 C C . ALA A 1 78 ? -1.763 10.946 0.682 1.00 93.69 78 ALA A C 1
ATOM 614 O O . ALA A 1 78 ? -0.979 10.711 -0.239 1.00 93.69 78 ALA A O 1
ATOM 615 N N . PHE A 1 79 ? -2.374 9.964 1.353 1.00 94.00 79 PHE A N 1
ATOM 616 C CA . PHE A 1 79 ? -2.122 8.554 1.061 1.00 94.00 79 PHE A CA 1
ATOM 617 C C . PHE A 1 79 ? -2.606 8.156 -0.341 1.00 94.00 79 PHE A C 1
ATOM 619 O O . PHE A 1 79 ? -1.933 7.425 -1.064 1.00 94.00 79 PHE A O 1
ATOM 626 N N . ARG A 1 80 ? -3.753 8.674 -0.791 1.00 95.50 80 ARG A N 1
ATOM 627 C CA . ARG A 1 80 ? -4.211 8.470 -2.171 1.00 95.50 80 ARG A CA 1
ATOM 628 C C . ARG A 1 80 ? -3.214 9.048 -3.176 1.00 95.50 80 ARG A C 1
ATOM 630 O O . ARG A 1 80 ? -2.923 8.395 -4.176 1.00 95.50 80 ARG A O 1
ATOM 637 N N . GLN A 1 81 ? -2.703 10.251 -2.928 1.00 96.69 81 GLN A N 1
ATOM 638 C CA . GLN A 1 81 ? -1.726 10.887 -3.806 1.00 96.69 81 GLN A CA 1
ATOM 639 C C . GLN A 1 81 ? -0.419 10.088 -3.860 1.00 96.69 81 GLN A C 1
ATOM 641 O O . GLN A 1 81 ? 0.111 9.889 -4.951 1.00 96.69 81 GLN A O 1
ATOM 646 N N . SER A 1 82 ? 0.055 9.554 -2.730 1.00 94.25 82 SER A N 1
ATOM 647 C CA . SER A 1 82 ? 1.260 8.715 -2.711 1.00 94.25 82 SER A CA 1
ATOM 648 C C . SER A 1 82 ? 1.089 7.432 -3.533 1.00 94.25 82 SER A C 1
ATOM 650 O O . SER A 1 82 ? 2.012 7.032 -4.242 1.00 94.25 82 SER A O 1
ATOM 652 N N . LEU A 1 83 ? -0.105 6.823 -3.533 1.00 94.19 83 LEU A N 1
ATOM 653 C CA . LEU A 1 83 ? -0.413 5.681 -4.402 1.00 94.19 83 LEU A CA 1
ATOM 654 C C . LEU A 1 83 ? -0.385 6.053 -5.890 1.00 94.19 83 LEU A C 1
ATOM 656 O O . LEU A 1 83 ? 0.131 5.279 -6.694 1.00 94.19 83 LEU A O 1
ATOM 660 N N . VAL A 1 84 ? -0.922 7.218 -6.263 1.00 96.88 84 VAL A N 1
ATOM 661 C CA . VAL A 1 84 ? -0.902 7.701 -7.656 1.00 96.88 84 VAL A CA 1
ATOM 662 C C . VAL A 1 84 ? 0.532 7.949 -8.115 1.00 96.88 84 VAL A C 1
ATOM 664 O O . VAL A 1 84 ? 0.937 7.417 -9.145 1.00 96.88 84 VAL A O 1
ATOM 667 N N . SER A 1 85 ? 1.329 8.654 -7.315 1.00 95.94 85 SER A N 1
ATOM 668 C CA . SER A 1 85 ? 2.745 8.878 -7.616 1.00 95.94 85 SER A CA 1
ATOM 669 C C . SER A 1 85 ? 3.515 7.559 -7.720 1.00 95.94 85 SER A C 1
ATOM 671 O O . SER A 1 85 ? 4.307 7.371 -8.641 1.00 95.94 85 SER A O 1
ATOM 673 N N . ARG A 1 86 ? 3.211 6.576 -6.861 1.00 95.75 86 ARG A N 1
ATOM 674 C CA . ARG A 1 86 ? 3.818 5.244 -6.959 1.00 95.75 86 ARG A CA 1
ATOM 675 C C . ARG A 1 86 ? 3.454 4.519 -8.257 1.00 95.75 86 ARG A C 1
ATOM 677 O O . ARG A 1 86 ? 4.283 3.792 -8.801 1.00 95.75 86 ARG A O 1
ATOM 684 N N . ILE A 1 87 ? 2.230 4.686 -8.753 1.00 96.50 87 ILE A N 1
ATOM 685 C CA . ILE A 1 87 ? 1.804 4.129 -10.044 1.00 96.50 87 ILE A CA 1
ATOM 686 C C . ILE A 1 87 ? 2.615 4.754 -11.186 1.00 96.50 87 ILE A C 1
ATOM 688 O O . ILE A 1 87 ? 3.114 4.024 -12.042 1.00 96.50 87 ILE A O 1
ATOM 692 N N . GLU A 1 88 ? 2.789 6.076 -11.184 1.00 97.25 88 GLU A N 1
ATOM 693 C CA . GLU A 1 88 ? 3.575 6.797 -12.195 1.00 97.25 88 GLU A CA 1
ATOM 694 C C . GLU A 1 88 ? 5.042 6.341 -12.208 1.00 97.25 88 GLU A C 1
ATOM 696 O O . GLU A 1 88 ? 5.579 6.012 -13.269 1.00 97.25 88 GLU A O 1
ATOM 701 N N . GLU A 1 89 ? 5.668 6.225 -11.032 1.00 97.12 89 GLU A N 1
ATOM 702 C CA . GLU A 1 89 ? 7.027 5.690 -10.883 1.00 97.12 89 GLU A CA 1
ATOM 703 C C . GLU A 1 89 ? 7.159 4.267 -11.434 1.00 97.12 89 GLU A C 1
ATOM 705 O O . GLU A 1 89 ? 8.129 3.952 -12.126 1.00 97.12 89 GLU A O 1
ATOM 710 N N . LEU A 1 90 ? 6.193 3.392 -11.134 1.00 97.81 90 LEU A N 1
ATOM 711 C CA . LEU A 1 90 ? 6.212 2.009 -11.609 1.00 97.81 90 LEU A CA 1
ATOM 712 C C . LEU A 1 90 ? 6.061 1.939 -13.130 1.00 97.81 90 LEU A C 1
ATOM 714 O O . LEU A 1 90 ? 6.781 1.167 -13.762 1.00 97.81 90 LEU A O 1
ATOM 718 N N . TYR A 1 91 ? 5.196 2.758 -13.734 1.00 97.94 91 TYR A N 1
ATOM 719 C CA . TYR A 1 91 ? 5.098 2.843 -15.193 1.00 97.94 91 TYR A CA 1
ATOM 720 C C . TYR A 1 91 ? 6.400 3.335 -15.829 1.00 97.94 91 TYR A C 1
ATOM 722 O O . TYR A 1 91 ? 6.852 2.759 -16.822 1.00 97.94 91 TYR A O 1
ATOM 730 N N . ALA A 1 92 ? 7.036 4.356 -15.248 1.00 97.31 92 ALA A N 1
ATOM 731 C CA . ALA A 1 92 ? 8.330 4.844 -15.715 1.00 97.31 92 ALA A CA 1
ATOM 732 C C . ALA A 1 92 ? 9.422 3.764 -15.605 1.00 97.31 92 ALA A C 1
ATOM 734 O O . ALA A 1 92 ? 10.200 3.576 -16.541 1.00 97.31 92 ALA A O 1
ATOM 735 N N . ALA A 1 93 ? 9.447 3.012 -14.501 1.00 97.06 93 ALA A N 1
ATOM 736 C CA . ALA A 1 93 ? 10.391 1.920 -14.289 1.00 97.06 93 ALA A CA 1
ATOM 737 C C . ALA A 1 93 ? 10.186 0.767 -15.285 1.00 97.06 93 ALA A C 1
ATOM 739 O O . ALA A 1 93 ? 11.159 0.304 -15.877 1.00 97.06 93 ALA A O 1
ATOM 740 N N . VAL A 1 94 ? 8.938 0.336 -15.515 1.00 98.00 94 VAL A N 1
ATOM 741 C CA . VAL A 1 94 ? 8.606 -0.699 -16.515 1.00 98.00 94 VAL A CA 1
ATOM 742 C C . VAL A 1 94 ? 9.085 -0.270 -17.897 1.00 98.00 94 VAL A C 1
ATOM 744 O O . VAL A 1 94 ? 9.835 -1.001 -18.539 1.00 98.00 94 VAL A O 1
ATOM 747 N N . ARG A 1 95 ? 8.753 0.958 -18.310 1.00 97.50 95 ARG A N 1
ATOM 748 C CA . ARG A 1 95 ? 9.218 1.508 -19.585 1.00 97.50 95 ARG A CA 1
ATOM 749 C C . ARG A 1 95 ? 10.743 1.508 -19.675 1.00 97.50 95 ARG A C 1
ATOM 751 O O . ARG A 1 95 ? 11.287 1.087 -20.690 1.00 97.50 95 ARG A O 1
ATOM 758 N N . GLY A 1 96 ? 11.433 1.970 -18.632 1.00 96.00 96 GLY A N 1
ATOM 759 C CA . GLY A 1 96 ? 12.895 1.987 -18.579 1.00 96.00 96 GLY A CA 1
ATOM 760 C C . GLY A 1 96 ? 13.515 0.590 -18.707 1.00 96.00 96 GLY A C 1
ATOM 761 O O . GLY A 1 96 ? 14.532 0.436 -19.383 1.00 96.00 96 GLY A O 1
ATOM 762 N N . LEU A 1 97 ? 12.888 -0.432 -18.115 1.00 96.94 97 LEU A N 1
ATOM 763 C CA . LEU A 1 97 ? 13.310 -1.830 -18.230 1.00 96.94 97 LEU A CA 1
ATOM 764 C C . LEU A 1 97 ? 13.126 -2.376 -19.649 1.00 96.94 97 LEU A C 1
ATOM 766 O O . LEU A 1 97 ? 14.060 -2.979 -20.177 1.00 96.94 97 LEU A O 1
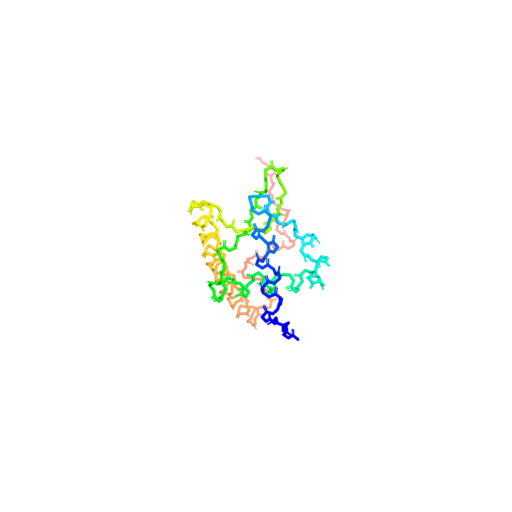ATOM 770 N N . ASP A 1 98 ? 11.982 -2.123 -20.288 1.00 97.69 98 ASP A N 1
ATOM 771 C CA . ASP A 1 98 ? 11.731 -2.529 -21.679 1.00 97.69 98 ASP A CA 1
ATOM 772 C C . ASP A 1 98 ? 12.761 -1.902 -22.627 1.00 97.69 98 ASP A C 1
ATOM 774 O O . ASP A 1 98 ? 13.382 -2.556 -23.471 1.00 97.69 98 ASP A O 1
ATOM 778 N N . GLU A 1 99 ? 12.997 -0.611 -22.422 1.00 96.25 99 GLU A N 1
ATOM 779 C CA . GLU A 1 99 ? 13.972 0.195 -23.130 1.00 96.25 99 GLU A CA 1
ATOM 780 C C . GLU A 1 99 ? 15.414 -0.308 -22.946 1.00 96.25 99 GLU A C 1
ATOM 782 O O . GLU A 1 99 ? 16.187 -0.341 -23.914 1.00 96.25 99 GLU A O 1
ATOM 787 N N . ALA A 1 100 ? 15.791 -0.696 -21.727 1.00 95.56 100 ALA A N 1
ATOM 788 C CA . ALA A 1 100 ? 17.097 -1.267 -21.414 1.00 95.56 100 ALA A CA 1
ATOM 789 C C . ALA A 1 100 ? 17.263 -2.668 -22.014 1.00 95.56 100 ALA A C 1
ATOM 791 O O . ALA A 1 100 ? 18.307 -2.967 -22.597 1.00 95.56 100 ALA A O 1
ATOM 792 N N . TRP A 1 101 ? 16.229 -3.508 -21.937 1.00 95.94 101 TRP A N 1
ATOM 793 C CA . TRP A 1 101 ? 16.246 -4.864 -22.479 1.00 95.94 101 TRP A CA 1
ATOM 794 C C . TRP A 1 101 ? 16.407 -4.875 -24.000 1.00 95.94 101 TRP A C 1
ATOM 796 O O . TRP A 1 101 ? 17.252 -5.603 -24.529 1.00 95.94 101 TRP A O 1
ATOM 806 N N . ALA A 1 102 ? 15.668 -4.017 -24.710 1.00 95.94 102 ALA A N 1
ATOM 807 C CA . ALA A 1 102 ? 15.774 -3.885 -26.161 1.00 95.94 102 ALA A CA 1
ATOM 808 C C . ALA A 1 102 ? 17.190 -3.482 -26.614 1.00 95.94 102 ALA A C 1
ATOM 810 O O . ALA A 1 102 ? 17.689 -3.982 -27.624 1.00 95.94 102 ALA A O 1
ATOM 811 N N . HIS A 1 103 ? 17.856 -2.600 -25.864 1.00 94.75 103 HIS A N 1
ATOM 812 C CA . HIS A 1 103 ? 19.243 -2.223 -26.132 1.00 94.75 103 HIS A CA 1
ATOM 813 C C . HIS A 1 103 ? 20.217 -3.355 -25.784 1.00 94.75 103 HIS A C 1
ATOM 815 O O . HIS A 1 103 ? 21.096 -3.676 -26.583 1.00 94.75 103 HIS A O 1
ATOM 821 N N . TRP A 1 104 ? 20.034 -4.013 -24.637 1.00 95.19 104 TRP A N 1
ATOM 822 C CA . TRP A 1 104 ? 20.866 -5.140 -24.211 1.00 95.19 104 TRP A CA 1
ATOM 823 C C . TRP A 1 104 ? 20.877 -6.277 -25.236 1.00 95.19 104 TRP A C 1
ATOM 825 O O . TRP A 1 104 ? 21.936 -6.823 -25.537 1.00 95.19 104 TRP A O 1
ATOM 835 N N . GLN A 1 105 ? 19.721 -6.605 -25.819 1.00 97.25 105 GLN A N 1
ATOM 836 C CA . GLN A 1 105 ? 19.615 -7.625 -26.867 1.00 97.25 105 GLN A CA 1
ATOM 837 C C . GLN A 1 105 ? 20.470 -7.305 -28.102 1.00 97.25 105 GLN A C 1
ATOM 839 O O . GLN A 1 105 ? 20.992 -8.223 -28.727 1.00 97.25 105 GLN A O 1
ATOM 844 N N . LYS A 1 106 ? 20.645 -6.018 -28.430 1.00 95.19 106 LYS A N 1
ATOM 845 C CA . LYS A 1 106 ? 21.405 -5.562 -29.604 1.00 95.19 106 LYS A CA 1
ATOM 846 C C . LYS A 1 106 ? 22.889 -5.340 -29.318 1.00 95.19 106 LYS A C 1
ATOM 848 O O . LYS A 1 106 ? 23.716 -5.626 -30.174 1.00 95.19 106 LYS A O 1
ATOM 853 N N . HIS A 1 107 ? 23.218 -4.811 -28.143 1.00 93.81 107 HIS A N 1
ATOM 854 C CA . HIS A 1 107 ? 24.552 -4.271 -27.862 1.00 93.81 107 HIS A CA 1
ATOM 855 C C . HIS A 1 107 ? 25.298 -5.001 -26.744 1.00 93.81 107 HIS A C 1
ATOM 857 O O . HIS A 1 107 ? 26.506 -4.831 -26.634 1.00 93.81 107 HIS A O 1
ATOM 863 N N . ARG A 1 108 ? 24.604 -5.792 -25.907 1.00 92.06 108 ARG A N 1
ATOM 864 C CA . ARG A 1 108 ? 25.171 -6.446 -24.706 1.00 92.06 108 ARG A CA 1
ATOM 865 C C . ARG A 1 108 ? 25.973 -5.483 -23.813 1.00 92.06 108 ARG A C 1
ATOM 867 O O . ARG A 1 108 ? 26.953 -5.866 -23.187 1.00 92.06 108 ARG A O 1
ATOM 874 N N . ALA A 1 109 ? 25.529 -4.231 -23.759 1.00 89.25 109 ALA A N 1
ATOM 875 C CA . ALA A 1 109 ? 26.141 -3.129 -23.029 1.00 89.25 109 ALA A CA 1
ATOM 876 C C . ALA A 1 109 ? 25.036 -2.267 -22.387 1.00 89.25 109 ALA A C 1
ATOM 878 O O . ALA A 1 109 ? 23.872 -2.372 -22.794 1.00 89.25 109 ALA A O 1
ATOM 879 N N . PRO A 1 110 ? 25.344 -1.439 -21.373 1.00 87.81 110 PRO A N 1
ATOM 880 C CA . PRO A 1 110 ? 24.389 -0.464 -20.854 1.00 87.81 110 PRO A CA 1
ATOM 881 C C . PRO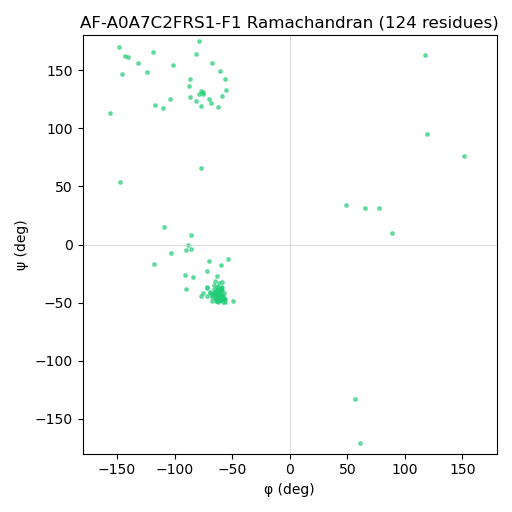 A 1 110 ? 24.087 0.633 -21.885 1.00 87.81 110 PRO A C 1
ATOM 883 O O . PRO A 1 110 ? 24.897 0.940 -22.754 1.00 87.81 110 PRO A O 1
ATOM 886 N N . ARG A 1 111 ? 22.917 1.268 -21.744 1.00 85.06 111 ARG A N 1
ATOM 887 C CA . ARG A 1 111 ? 22.441 2.332 -22.650 1.00 85.06 111 ARG A CA 1
ATOM 888 C C . ARG A 1 111 ? 23.196 3.654 -22.550 1.00 85.06 111 ARG A C 1
ATOM 890 O O . ARG A 1 111 ? 23.014 4.512 -23.411 1.00 85.06 111 ARG A O 1
ATOM 897 N N . TRP A 1 112 ? 23.990 3.844 -21.505 1.00 82.19 112 TRP A N 1
ATOM 898 C CA . TRP A 1 112 ? 24.885 4.988 -21.375 1.00 82.19 112 TRP A CA 1
ATOM 899 C C . TRP A 1 112 ? 26.310 4.573 -21.721 1.00 82.19 112 TRP A C 1
ATOM 901 O O . TRP A 1 112 ? 26.690 3.411 -21.571 1.00 82.19 112 TRP A O 1
ATOM 911 N N . ARG A 1 113 ? 27.122 5.542 -22.152 1.00 67.12 113 ARG A N 1
ATOM 912 C CA . ARG A 1 113 ? 28.553 5.310 -22.350 1.00 67.12 113 ARG A CA 1
ATOM 913 C C . ARG A 1 113 ? 29.176 4.940 -21.008 1.00 67.12 113 ARG A C 1
ATOM 915 O O . ARG A 1 113 ? 29.138 5.739 -20.076 1.00 67.12 113 ARG A O 1
ATOM 922 N N . GLN A 1 114 ? 29.729 3.736 -20.908 1.00 62.75 114 GLN A N 1
ATOM 923 C CA . GLN A 1 114 ? 30.716 3.464 -19.873 1.00 62.75 114 GLN A CA 1
ATOM 924 C C . GLN A 1 114 ? 31.974 4.249 -20.258 1.00 62.75 114 GLN A C 1
ATOM 926 O O . GLN A 1 114 ? 32.420 4.086 -21.398 1.00 62.75 114 GLN A O 1
ATOM 931 N N . PRO A 1 115 ? 32.521 5.108 -19.378 1.00 59.53 115 PRO A N 1
ATOM 932 C CA . PRO A 1 115 ? 33.859 5.625 -19.606 1.00 59.53 115 PRO A CA 1
ATOM 933 C C . PRO A 1 115 ? 34.784 4.424 -19.773 1.00 59.53 115 PRO A C 1
ATOM 935 O O . PRO A 1 115 ? 34.676 3.436 -19.035 1.00 59.53 115 PRO A O 1
ATOM 938 N N . SER A 1 116 ? 35.629 4.463 -20.798 1.00 58.97 116 SER A N 1
ATOM 939 C CA . SER A 1 116 ? 36.585 3.381 -21.003 1.00 58.97 116 SER A CA 1
ATOM 940 C C . SER A 1 116 ? 37.495 3.284 -19.772 1.00 58.97 116 SER A C 1
ATOM 942 O O . SER A 1 116 ? 37.786 4.292 -19.128 1.00 58.97 116 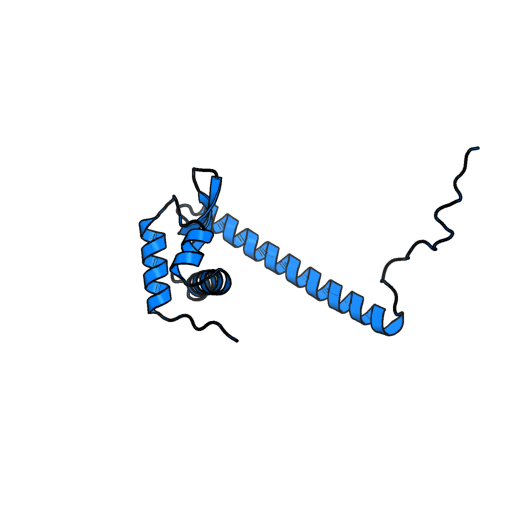SER A O 1
ATOM 944 N N . LEU A 1 117 ? 37.981 2.080 -19.443 1.00 56.56 117 LEU A N 1
ATOM 945 C CA . LEU A 1 117 ? 38.954 1.867 -18.353 1.00 56.56 117 LEU A CA 1
ATOM 946 C C . LEU A 1 117 ? 40.220 2.746 -18.483 1.00 56.56 117 LEU A C 1
ATOM 948 O O . LEU A 1 117 ? 40.984 2.852 -17.529 1.00 56.56 117 LEU A O 1
ATOM 952 N N . PHE A 1 118 ? 40.423 3.387 -19.638 1.00 57.16 118 PHE A N 1
ATOM 953 C CA . PHE A 1 118 ? 41.550 4.255 -19.967 1.00 57.16 118 PHE A CA 1
ATOM 954 C C . PHE A 1 118 ? 41.220 5.762 -19.930 1.00 57.16 118 PHE A C 1
ATOM 956 O O . PHE A 1 118 ? 42.132 6.570 -20.025 1.00 57.16 118 PHE A O 1
ATOM 963 N N . GLU A 1 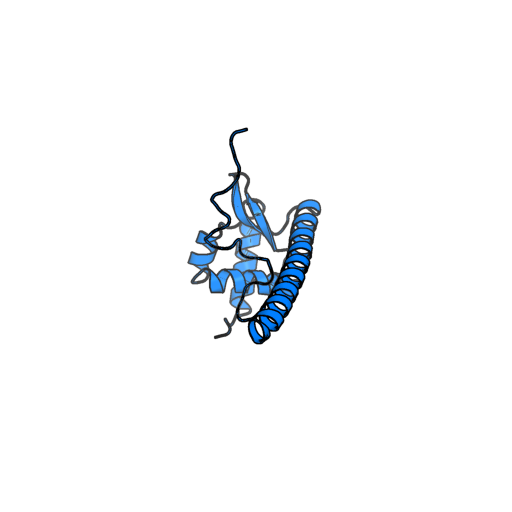119 ? 39.958 6.169 -19.754 1.00 51.66 119 GLU A N 1
ATOM 964 C CA . GLU A 1 119 ? 39.551 7.590 -19.689 1.00 51.66 119 GLU A CA 1
ATOM 965 C C . GLU A 1 119 ? 39.616 8.192 -18.271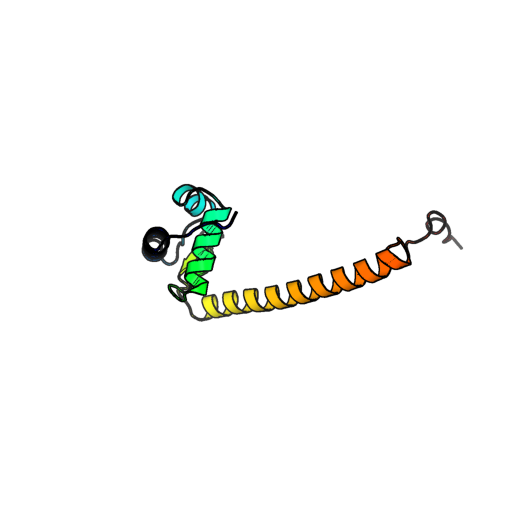 1.00 51.66 119 GLU A C 1
ATOM 967 O O . GLU A 1 119 ? 39.334 9.372 -18.088 1.00 51.66 119 GLU A O 1
ATOM 972 N N . VAL A 1 120 ? 40.009 7.418 -17.250 1.00 55.19 120 VAL A N 1
ATOM 973 C CA . VAL A 1 120 ? 40.107 7.895 -15.849 1.00 55.19 120 VAL A CA 1
ATOM 974 C C .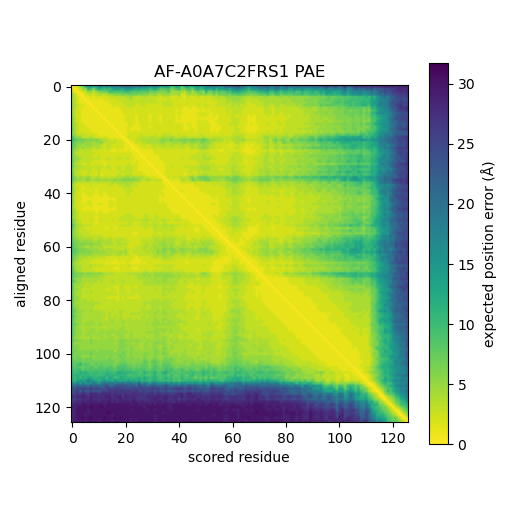 VAL A 1 120 ? 41.465 8.559 -15.546 1.00 55.19 120 VAL A C 1
ATOM 976 O O . VAL A 1 120 ? 41.767 8.876 -14.400 1.00 55.19 120 VAL A O 1
ATOM 979 N N . GLY A 1 121 ? 42.305 8.795 -16.555 1.00 51.09 121 GLY A N 1
ATOM 980 C CA . GLY A 1 121 ? 43.669 9.272 -16.343 1.00 51.09 121 GLY A CA 1
ATOM 981 C C . GLY A 1 121 ? 44.192 10.182 -17.438 1.00 51.09 121 GLY A C 1
ATOM 982 O O . GLY A 1 121 ? 45.252 9.887 -17.958 1.00 51.09 121 GLY A O 1
ATOM 983 N N . ASP A 1 122 ? 43.493 11.265 -17.779 1.00 52.03 122 ASP A N 1
ATOM 984 C CA . ASP A 1 122 ? 44.165 12.430 -18.370 1.00 52.03 122 ASP A CA 1
ATOM 985 C C . ASP A 1 122 ? 43.362 13.718 -18.150 1.00 52.03 122 ASP A C 1
ATOM 987 O O . ASP A 1 122 ? 42.257 13.906 -18.653 1.00 52.03 122 ASP A O 1
ATOM 991 N N . GLY A 1 123 ? 43.943 14.613 -17.354 1.00 45.38 123 GLY A N 1
ATOM 992 C CA . GLY A 1 123 ? 43.391 15.914 -16.988 1.00 45.38 123 GLY A CA 1
ATOM 993 C C . GLY A 1 123 ? 43.916 16.303 -15.609 1.00 45.38 123 GLY A C 1
ATOM 994 O O . GLY A 1 123 ? 43.246 16.105 -14.606 1.00 45.38 123 GLY A O 1
ATOM 995 N N . GLY A 1 124 ? 45.156 16.748 -15.432 1.00 41.09 124 GLY A N 1
ATOM 996 C CA . GLY A 1 124 ? 45.962 17.585 -16.314 1.00 41.09 124 GLY A CA 1
ATOM 997 C C . GLY A 1 124 ? 46.283 18.854 -15.526 1.00 41.09 124 GLY A C 1
ATOM 998 O O . GLY A 1 124 ? 45.455 19.754 -15.439 1.00 41.09 124 GLY A O 1
ATOM 999 N N . ARG A 1 125 ? 47.459 18.888 -14.883 1.00 42.09 125 ARG A N 1
ATOM 1000 C CA . ARG A 1 125 ? 48.068 20.138 -14.410 1.00 42.09 125 ARG A CA 1
ATOM 1001 C C . ARG A 1 125 ? 48.632 20.858 -15.631 1.00 42.09 125 ARG A C 1
ATOM 1003 O O . ARG A 1 125 ? 49.404 20.253 -16.371 1.00 42.09 125 ARG A O 1
ATOM 1010 N N . GLY A 1 126 ? 48.284 22.128 -15.777 1.00 41.31 126 GLY A N 1
ATOM 1011 C CA . GLY A 1 126 ? 48.878 23.083 -16.705 1.00 41.31 126 GLY A CA 1
ATOM 1012 C C . GLY A 1 126 ? 48.503 24.477 -16.259 1.00 41.31 126 GLY A C 1
ATOM 1013 O O . GLY A 1 126 ? 47.285 24.753 -16.278 1.00 41.31 126 GLY A O 1
#

Solvent-accessible surface area (backbone atoms only — not comparable to full-atom values): 7489 Å² total; per-residue (Å²): 134,84,85,85,80,52,71,66,58,52,50,55,50,50,53,51,28,64,74,39,34,80,58,25,39,43,54,70,60,45,13,69,74,55,78,31,63,75,47,35,52,50,50,55,49,47,35,47,74,71,66,74,45,70,65,40,78,45,67,22,96,89,68,47,66,16,40,23,48,55,88,46,70,67,57,44,50,51,49,53,48,52,52,52,52,51,50,54,53,51,52,51,50,52,52,51,48,56,56,49,49,61,43,30,78,76,63,76,48,72,97,60,87,73,78,55,95,74,68,84,72,80,87,78,92,129

pLDDT: mean 88.86, std 13.86, range [41.09, 98.0]

Sequence (126 aa):
MKVEISEGDLRAAAELLLKRGEWGVARADFERQFGGDRRGRAIMAELRKRGILPVVVAENPAGDEVYKVADKEEEFRAFRQSLVSRIEELYAAVRGLDEAWAHWQKHRAPRWRQPSLFEVGDGGRG

Radius of gyration: 22.66 Å; Cα contacts (8 Å, |Δi|>4): 111; chains: 1; bounding box: 63×42×48 Å